Protein AF-A0AAV5F1Z7-F1 (afdb_monomer)

Foldseek 3Di:
DDPDVVVVVVVVVVVVVVVVVCVVPPPCDPVNVVVVVVPDDPPDPDDDDDDPPPPPPDPCVVVVPDDDPDPDPPDWDADPVRHTDPDDDDDDDPPPPPDDPDPVPPVPPPDD

Solvent-accessible surface area (backbone atoms only — not comparable to full-atom values): 7891 Å² total; per-residue (Å²): 141,82,89,42,77,64,58,56,50,51,52,52,54,51,52,50,54,54,52,51,52,55,63,73,56,58,72,74,53,77,70,67,57,57,63,58,60,73,71,57,74,83,90,68,97,71,77,96,67,90,73,80,83,68,60,87,80,38,70,55,66,75,69,62,55,84,73,80,76,73,95,57,91,86,71,83,50,62,51,99,88,69,49,74,48,94,60,82,74,79,78,75,70,79,75,74,63,94,63,78,82,60,82,81,69,64,80,72,81,77,81,128

Mean predicted aligned error: 21.72 Å

Radius of gyration: 36.58 Å; Cα contacts (8 Å, |Δi|>4): 17; chains: 1; bounding box: 33×80×100 Å

Organism: NCBI:txid191504

Structure (mmCIF, N/CA/C/O backbone):
data_AF-A0AAV5F1Z7-F1
#
_entry.id   AF-A0AAV5F1Z7-F1
#
loop_
_atom_site.group_PDB
_atom_site.id
_atom_site.type_symbol
_atom_site.label_atom_id
_atom_site.label_alt_id
_atom_site.label_comp_id
_atom_site.label_asym_id
_atom_site.label_entity_id
_atom_site.label_seq_id
_atom_site.pdbx_PDB_ins_code
_atom_site.Cartn_x
_atom_site.Cartn_y
_atom_site.Cartn_z
_atom_site.occupancy
_atom_site.B_iso_or_equiv
_atom_site.auth_seq_id
_atom_site.auth_comp_id
_atom_site.auth_asym_id
_atom_site.auth_atom_id
_atom_site.pdbx_PDB_model_num
ATOM 1 N N . MET A 1 1 ? -2.110 16.253 82.126 1.00 53.28 1 MET A N 1
ATOM 2 C CA . MET A 1 1 ? -1.347 15.914 80.905 1.00 53.28 1 MET A CA 1
ATOM 3 C C . MET A 1 1 ? -2.223 15.009 80.050 1.00 53.28 1 MET A C 1
ATOM 5 O O . MET A 1 1 ? -2.334 13.839 80.369 1.00 53.28 1 MET A O 1
ATOM 9 N N . GLY A 1 2 ? -2.963 15.535 79.073 1.00 58.69 2 GLY A N 1
ATOM 10 C CA . GLY A 1 2 ? -3.998 14.723 78.410 1.00 58.69 2 GLY A CA 1
ATOM 11 C C . GLY A 1 2 ? -4.581 15.320 77.136 1.00 58.69 2 GLY A C 1
ATOM 12 O O . GLY A 1 2 ? -5.719 15.028 76.793 1.00 58.69 2 GLY A O 1
ATOM 13 N N . ALA A 1 3 ? -3.820 16.166 76.445 1.00 56.00 3 ALA A N 1
ATOM 14 C CA . ALA A 1 3 ? -4.177 16.621 75.111 1.00 56.00 3 ALA A CA 1
ATOM 15 C C . ALA A 1 3 ? -3.289 15.893 74.101 1.00 56.00 3 ALA A C 1
ATOM 17 O O . ALA A 1 3 ? -2.071 15.970 74.188 1.00 56.00 3 ALA A O 1
ATOM 18 N N . SER A 1 4 ? -3.794 15.182 73.113 1.00 68.25 4 SER A N 1
ATOM 19 C CA . SER A 1 4 ? -5.048 14.455 72.972 1.00 68.25 4 SER A CA 1
ATOM 20 C C . SER A 1 4 ? -4.709 13.439 71.879 1.00 68.25 4 SER A C 1
ATOM 22 O O . SER A 1 4 ? -4.062 13.792 70.889 1.00 68.25 4 SER A O 1
ATOM 24 N N . LEU A 1 5 ? -5.093 12.172 72.035 1.00 77.19 5 LEU A N 1
ATOM 25 C CA . LEU A 1 5 ? -4.913 11.170 70.973 1.00 77.19 5 LEU A CA 1
ATOM 26 C C . LEU A 1 5 ? -5.472 11.691 69.630 1.00 77.19 5 LEU A C 1
ATOM 28 O O . LEU A 1 5 ? -4.911 11.447 68.567 1.00 77.19 5 LEU A O 1
ATOM 32 N N . LEU A 1 6 ? -6.523 12.508 69.710 1.00 79.56 6 LEU A N 1
ATOM 33 C CA . LEU A 1 6 ? -7.161 13.187 68.591 1.00 79.56 6 LEU A CA 1
ATOM 34 C C . LEU A 1 6 ? -6.243 14.197 67.878 1.00 79.56 6 LEU A C 1
ATOM 36 O O . LEU A 1 6 ? -6.226 14.211 66.651 1.00 79.56 6 LEU A O 1
ATOM 40 N N . GLN A 1 7 ? -5.432 14.991 68.589 1.00 82.81 7 GLN A N 1
ATOM 41 C CA . GLN A 1 7 ? -4.456 15.895 67.957 1.00 82.81 7 GLN A CA 1
ATOM 42 C C . GLN A 1 7 ? -3.343 15.135 67.242 1.00 82.81 7 GLN A C 1
ATOM 44 O O . GLN A 1 7 ? -2.943 15.528 66.147 1.00 82.81 7 GLN A O 1
ATOM 49 N N . ALA A 1 8 ? -2.876 14.028 67.821 1.00 86.56 8 ALA A N 1
ATOM 50 C CA . ALA A 1 8 ? -1.874 13.190 67.174 1.00 86.56 8 ALA A CA 1
ATOM 51 C C . ALA A 1 8 ? -2.418 12.568 65.874 1.00 86.56 8 ALA A C 1
ATOM 53 O O . ALA A 1 8 ? -1.740 12.582 64.843 1.00 86.56 8 ALA A O 1
ATOM 54 N N . VAL A 1 9 ? -3.667 12.088 65.894 1.00 91.56 9 VAL A N 1
ATOM 55 C CA . VAL A 1 9 ? -4.348 11.562 64.700 1.00 91.56 9 VAL A CA 1
ATOM 56 C C . VAL A 1 9 ? -4.571 12.663 63.659 1.00 91.56 9 VAL A C 1
ATOM 58 O O . VAL A 1 9 ? -4.287 12.449 62.480 1.00 91.56 9 VAL A O 1
ATOM 61 N N . ALA A 1 10 ? -5.006 13.857 64.069 1.00 91.44 10 ALA A N 1
ATOM 62 C CA . ALA A 1 10 ? -5.227 14.984 63.162 1.00 91.44 10 ALA A CA 1
ATOM 63 C C . ALA A 1 10 ? -3.936 15.430 62.450 1.00 91.44 10 ALA A C 1
ATOM 65 O O . ALA A 1 10 ? -3.953 15.699 61.243 1.00 91.44 10 ALA A O 1
ATOM 66 N N . GLU A 1 11 ? -2.801 15.447 63.153 1.00 93.00 11 GLU A N 1
ATOM 67 C CA . GLU A 1 11 ? -1.502 15.742 62.541 1.00 93.00 11 GLU A CA 1
ATOM 68 C C . GLU A 1 11 ? -1.059 14.652 61.562 1.00 93.00 11 GLU A C 1
ATOM 70 O O . GLU A 1 11 ? -0.580 14.954 60.464 1.00 93.00 11 GLU A O 1
ATOM 75 N N . LEU A 1 12 ? -1.262 13.377 61.904 1.00 93.44 12 LEU A N 1
ATOM 76 C CA . LEU A 1 12 ? -0.921 12.270 61.013 1.00 93.44 12 LEU A CA 1
ATOM 77 C C . LEU A 1 12 ? -1.734 12.327 59.711 1.00 93.44 12 LEU A C 1
ATOM 79 O O . LEU A 1 12 ? -1.155 12.262 58.622 1.00 93.44 12 LEU A O 1
ATOM 83 N N . VAL A 1 13 ? -3.051 12.531 59.809 1.00 93.94 13 VAL A N 1
ATOM 84 C CA . VAL A 1 13 ? -3.939 12.689 58.646 1.00 93.94 13 VAL A CA 1
ATOM 85 C C . VAL A 1 13 ? -3.518 13.895 57.804 1.00 93.94 13 VAL A C 1
ATOM 87 O O . VAL A 1 13 ? -3.382 13.780 56.585 1.00 93.94 13 VAL A O 1
ATOM 90 N N . SER A 1 14 ? -3.204 15.025 58.440 1.00 92.38 14 SER A N 1
ATOM 91 C CA . SER A 1 14 ? -2.744 16.232 57.743 1.00 92.38 14 SER A CA 1
ATOM 92 C C . SER A 1 14 ? -1.417 16.012 57.005 1.00 92.38 14 SER A C 1
ATOM 94 O O . SER A 1 14 ? -1.220 16.498 55.887 1.00 92.38 14 SER A O 1
ATOM 96 N N . ARG A 1 15 ? -0.481 15.252 57.588 1.00 91.00 15 ARG A N 1
ATOM 97 C CA . ARG A 1 15 ? 0.793 14.882 56.942 1.00 91.00 15 ARG A CA 1
ATOM 98 C C . ARG A 1 15 ? 0.579 13.966 55.736 1.00 91.00 15 ARG A C 1
ATOM 100 O O . ARG A 1 15 ? 1.179 14.221 54.690 1.00 91.00 15 ARG A O 1
ATOM 107 N N . LEU A 1 16 ? -0.303 12.973 55.845 1.00 91.50 16 LEU A N 1
ATOM 108 C CA . LEU A 1 16 ? -0.687 12.085 54.741 1.00 91.50 16 LEU A CA 1
ATOM 109 C C . LEU A 1 16 ? -1.351 12.853 53.593 1.00 91.50 16 LEU A C 1
ATOM 111 O O . LEU A 1 16 ? -0.950 12.698 52.441 1.00 91.50 16 LEU A O 1
ATOM 115 N N . GLN A 1 17 ? -2.294 13.749 53.894 1.00 89.12 17 GLN A N 1
ATOM 116 C CA . GLN A 1 17 ? -2.956 14.582 52.885 1.00 89.12 17 GLN A CA 1
ATOM 117 C C . GLN A 1 17 ? -1.966 15.498 52.151 1.00 89.12 17 GLN A C 1
ATOM 119 O O . GLN A 1 17 ? -2.013 15.615 50.924 1.00 89.12 17 GLN A O 1
ATOM 124 N N . ARG A 1 18 ? -1.022 16.117 52.875 1.00 85.12 18 ARG A N 1
ATOM 125 C CA . ARG A 1 18 ? 0.039 16.946 52.274 1.00 85.12 18 ARG A CA 1
ATOM 126 C C . ARG A 1 18 ? 0.971 16.125 51.380 1.00 85.12 18 ARG A C 1
ATOM 128 O O . ARG A 1 18 ? 1.302 16.577 50.285 1.00 85.12 18 ARG A O 1
ATOM 135 N N . ALA A 1 19 ? 1.365 14.924 51.804 1.00 83.50 19 ALA A N 1
ATOM 136 C CA . ALA A 1 19 ? 2.182 14.019 50.996 1.00 83.50 19 ALA A CA 1
ATOM 137 C C . ALA A 1 19 ? 1.442 13.562 49.725 1.00 83.50 19 ALA A C 1
ATOM 139 O O . ALA A 1 19 ? 1.983 13.680 48.626 1.00 83.50 19 ALA A O 1
ATOM 140 N N . ALA A 1 20 ? 0.176 13.156 49.847 1.00 82.75 20 ALA A N 1
ATOM 141 C CA . ALA A 1 20 ? -0.661 12.762 48.716 1.00 82.75 20 ALA A CA 1
ATOM 142 C C . ALA A 1 20 ? -0.834 13.902 47.700 1.00 82.75 20 ALA A C 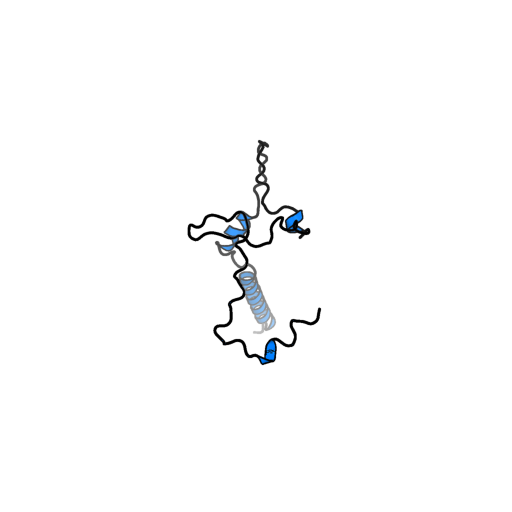1
ATOM 144 O O . ALA A 1 20 ? -0.739 13.686 46.494 1.00 82.75 20 ALA A O 1
ATOM 145 N N . LYS A 1 21 ? -0.995 15.146 48.166 1.00 76.75 21 LYS A N 1
ATOM 146 C CA . LYS A 1 21 ? -1.132 16.319 47.289 1.00 76.75 21 LYS A CA 1
ATOM 147 C C . LYS A 1 21 ? 0.150 16.637 46.507 1.00 76.75 21 LYS A C 1
ATOM 149 O O . LYS A 1 21 ? 0.060 17.126 45.383 1.00 76.75 21 LYS A O 1
ATOM 154 N N . ARG A 1 22 ? 1.331 16.321 47.057 1.00 71.69 22 ARG A N 1
ATOM 155 C CA . ARG A 1 22 ? 2.625 16.425 46.349 1.00 71.69 22 ARG A CA 1
ATOM 156 C C . ARG A 1 22 ? 2.781 15.354 45.267 1.00 71.69 22 ARG A C 1
ATOM 158 O O . ARG A 1 22 ? 3.372 15.641 44.235 1.00 71.69 22 ARG A O 1
ATOM 165 N N . MET A 1 23 ? 2.216 14.167 45.482 1.00 70.19 23 MET A N 1
ATOM 166 C CA . MET A 1 23 ? 2.199 13.083 44.491 1.00 70.19 23 MET A CA 1
ATOM 167 C C . MET A 1 23 ? 1.154 13.324 43.389 1.00 70.19 23 MET A C 1
ATOM 169 O O . MET A 1 23 ? 1.417 13.053 42.223 1.00 70.19 23 MET A O 1
ATOM 173 N N . ALA A 1 24 ? -0.012 13.880 43.738 1.00 64.94 24 ALA A N 1
ATOM 174 C CA . ALA A 1 24 ? -1.079 14.205 42.787 1.00 64.94 24 ALA A CA 1
ATOM 175 C C . ALA A 1 24 ? -0.727 15.406 41.898 1.00 64.94 24 ALA A C 1
ATOM 177 O O . ALA A 1 24 ? -1.047 15.428 40.711 1.00 64.94 24 ALA A O 1
ATOM 178 N N . LYS A 1 25 ? -0.011 16.395 42.447 1.00 62.16 25 LYS A N 1
ATOM 179 C CA . LYS A 1 25 ? 0.601 17.478 41.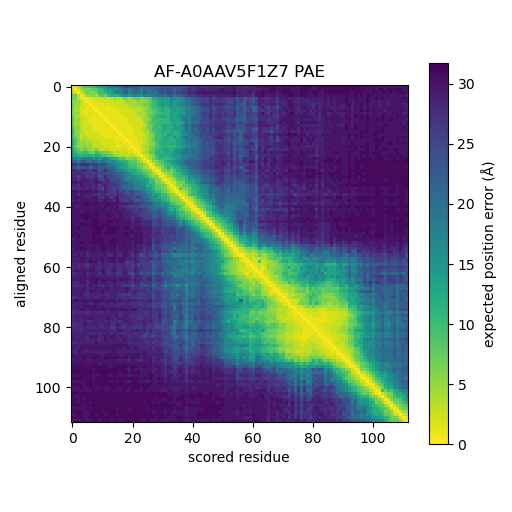673 1.00 62.16 25 LYS A CA 1
ATOM 180 C C . LYS A 1 25 ? 1.972 17.026 41.172 1.00 62.16 25 LYS A C 1
ATOM 182 O O . LYS A 1 25 ? 2.979 17.676 41.445 1.00 62.16 25 LYS A O 1
ATOM 187 N N . GLY A 1 26 ? 1.997 15.891 40.469 1.00 54.75 26 GLY A N 1
ATOM 188 C CA . GLY A 1 26 ? 3.148 15.470 39.688 1.00 54.75 26 GLY A CA 1
ATOM 189 C C . GLY A 1 26 ? 3.608 16.663 38.862 1.00 54.75 26 GLY A C 1
ATOM 190 O O . GLY A 1 26 ? 2.862 17.171 38.024 1.00 54.75 26 GLY A O 1
ATOM 191 N N . SER A 1 27 ? 4.798 17.172 39.180 1.00 55.81 27 SER A N 1
ATOM 192 C CA . SER A 1 27 ? 5.458 18.183 38.365 1.00 55.81 27 SER A CA 1
ATOM 193 C C . SER A 1 27 ? 5.438 17.651 36.936 1.00 55.81 27 SER A C 1
ATOM 195 O O . SER A 1 27 ? 5.902 16.522 36.735 1.00 55.81 27 SER A O 1
ATOM 197 N N . PRO A 1 28 ? 4.856 18.364 35.954 1.00 53.41 28 PRO A N 1
ATOM 198 C CA . PRO A 1 28 ? 4.953 17.907 34.587 1.00 53.41 28 PRO A CA 1
ATOM 199 C C . PRO A 1 28 ? 6.443 17.855 34.293 1.00 53.41 28 PRO A C 1
ATOM 201 O O . PRO A 1 28 ? 7.120 18.885 34.272 1.00 53.41 28 PRO A O 1
ATOM 204 N N . SER A 1 29 ? 6.965 16.639 34.117 1.00 50.69 29 SER A N 1
ATOM 205 C CA . SER A 1 29 ? 8.308 16.466 33.593 1.00 50.69 29 SER A CA 1
ATOM 206 C C . SER A 1 29 ? 8.393 17.362 32.367 1.00 50.69 29 SER A C 1
ATOM 2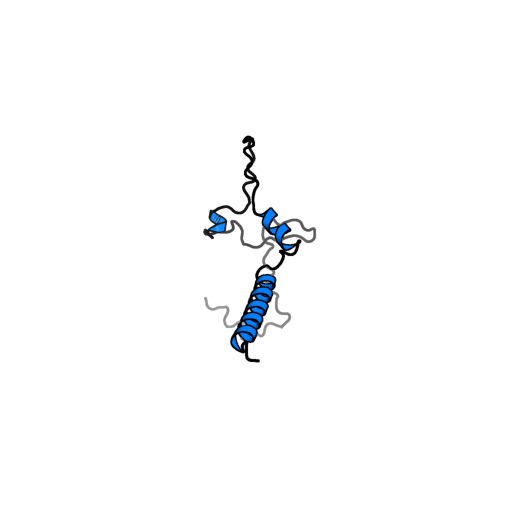08 O O . SER A 1 29 ? 7.474 17.366 31.538 1.00 50.69 29 SER A O 1
ATOM 210 N N . ARG A 1 30 ? 9.442 18.179 32.292 1.00 52.25 30 ARG A N 1
ATOM 211 C CA . ARG A 1 30 ? 9.642 19.198 31.252 1.00 52.25 30 ARG A CA 1
ATOM 212 C C . ARG A 1 30 ? 9.529 18.601 29.834 1.00 52.25 30 ARG A C 1
ATOM 214 O O . ARG A 1 30 ? 9.221 19.326 28.896 1.00 52.25 30 ARG A O 1
ATOM 221 N N . SER A 1 31 ? 9.668 17.277 29.699 1.00 53.75 31 SER A N 1
ATOM 222 C CA . SER A 1 31 ? 9.414 16.492 28.484 1.00 53.75 31 SER A CA 1
ATOM 223 C C . SER A 1 31 ? 7.926 16.282 28.140 1.00 53.75 31 SER A C 1
ATOM 225 O O . SER A 1 31 ? 7.558 16.293 26.969 1.00 53.75 31 SER A O 1
ATOM 227 N N . SER A 1 32 ? 7.033 16.164 29.126 1.00 53.09 32 SER A N 1
ATOM 228 C CA . SER A 1 32 ? 5.586 15.960 28.923 1.00 53.09 32 SER A CA 1
ATOM 229 C C . SER A 1 32 ? 4.815 17.236 28.553 1.00 53.09 32 SER A C 1
ATOM 231 O O . SER A 1 32 ? 3.694 17.160 28.054 1.00 53.09 32 SER A O 1
ATOM 233 N N . ALA A 1 33 ? 5.399 18.415 28.770 1.00 51.97 33 ALA A N 1
ATOM 234 C CA . ALA A 1 33 ? 4.839 19.677 28.287 1.00 51.97 33 ALA A CA 1
ATOM 235 C C . ALA A 1 33 ? 5.209 19.952 26.816 1.00 51.97 33 ALA A C 1
ATOM 237 O O . ALA A 1 33 ? 4.526 20.722 26.144 1.00 51.97 33 ALA A O 1
ATOM 238 N N . MET A 1 34 ? 6.266 19.308 26.304 1.00 51.22 34 MET A N 1
ATOM 239 C CA . MET A 1 34 ? 6.814 19.588 24.974 1.00 51.22 34 MET A CA 1
ATOM 240 C C . MET A 1 34 ? 5.962 18.989 23.845 1.00 51.22 34 MET A C 1
ATOM 242 O O . MET A 1 34 ? 5.746 19.653 22.837 1.00 51.22 34 MET A O 1
ATOM 246 N N . TRP A 1 35 ? 5.402 17.790 24.044 1.00 50.38 35 TRP A N 1
ATOM 247 C CA . TRP A 1 35 ? 4.530 17.127 23.060 1.00 50.38 35 TRP A CA 1
ATOM 248 C C . TRP A 1 35 ? 3.077 17.635 23.071 1.00 50.38 35 TRP A C 1
ATOM 250 O O . TRP A 1 35 ? 2.408 17.628 22.043 1.00 50.38 35 TRP A O 1
ATOM 260 N N . LYS A 1 36 ? 2.577 18.150 24.207 1.00 51.19 36 LYS A N 1
ATOM 261 C CA . LYS A 1 36 ? 1.229 18.754 24.271 1.00 51.19 36 LYS A CA 1
ATOM 262 C C . LYS A 1 36 ? 1.150 20.070 23.495 1.00 51.19 36 LYS A C 1
ATOM 264 O O . LYS A 1 36 ? 0.108 20.395 22.939 1.00 51.19 36 LYS A O 1
ATOM 269 N N . LYS A 1 37 ? 2.263 20.807 23.415 1.00 50.25 37 LYS A N 1
ATOM 270 C CA . LYS A 1 37 ? 2.346 22.072 22.672 1.00 50.25 37 LYS A CA 1
ATOM 271 C C . LYS A 1 37 ? 2.464 21.879 21.155 1.00 50.25 37 LYS A C 1
ATOM 273 O O . LYS A 1 37 ? 2.275 22.836 20.419 1.00 50.25 37 LYS A O 1
ATOM 278 N N . THR A 1 38 ? 2.728 20.659 20.689 1.00 51.78 38 THR A N 1
ATOM 279 C CA . THR A 1 38 ? 2.789 20.327 19.256 1.00 51.78 38 THR A CA 1
ATOM 280 C C . THR A 1 38 ? 1.417 19.985 18.660 1.00 51.78 38 THR A C 1
ATOM 282 O O . THR A 1 38 ? 1.283 19.984 17.445 1.00 51.78 38 THR A O 1
ATOM 285 N N . PHE A 1 39 ? 0.391 19.747 19.490 1.00 52.59 39 PHE A N 1
ATOM 286 C CA . PHE A 1 39 ? -0.982 19.460 19.038 1.00 52.59 39 PHE A CA 1
ATOM 287 C C . PHE A 1 39 ? -1.942 20.655 19.121 1.00 52.59 39 PHE A C 1
ATOM 289 O O . PHE A 1 39 ? -2.986 20.651 18.473 1.00 52.59 39 PHE A O 1
ATOM 296 N N . SER A 1 40 ? -1.608 21.697 19.885 1.00 50.09 40 SER A 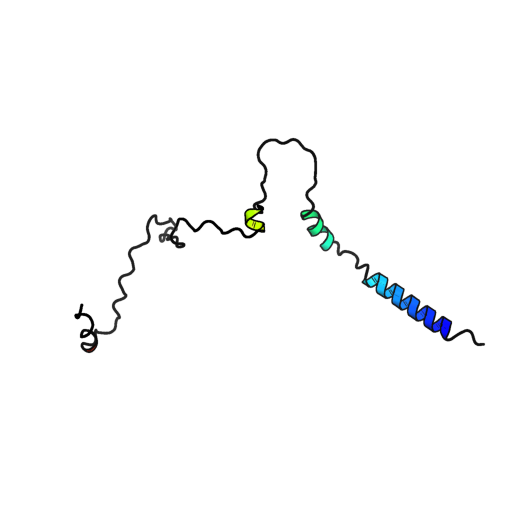N 1
ATOM 297 C CA . SER A 1 40 ? -2.365 22.951 19.857 1.00 50.09 40 SER A CA 1
ATOM 298 C C . SER A 1 40 ? -1.853 23.835 18.724 1.00 50.09 40 SER A C 1
ATOM 300 O O . SER A 1 40 ? -0.870 24.556 18.884 1.00 50.09 40 SER A O 1
ATOM 302 N N . MET A 1 41 ? -2.541 23.775 17.583 1.00 49.56 41 MET A N 1
ATOM 303 C CA . MET A 1 41 ? -2.389 24.727 16.481 1.00 49.56 41 MET A CA 1
ATOM 304 C C . MET A 1 41 ? -2.462 26.167 17.018 1.00 49.56 41 MET A C 1
ATOM 306 O O . MET A 1 41 ? -3.435 26.499 17.702 1.00 49.56 41 MET A O 1
ATOM 310 N N . PRO A 1 42 ? -1.496 27.053 16.714 1.00 47.22 42 PRO A N 1
ATOM 311 C CA . PRO A 1 42 ? -1.705 28.475 16.911 1.00 47.22 42 PRO A CA 1
ATOM 312 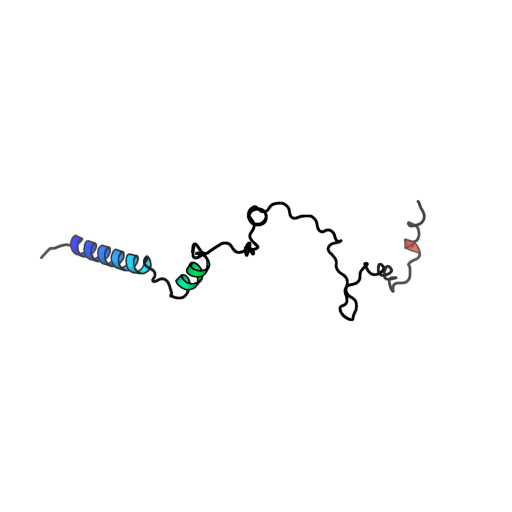C C . PRO A 1 42 ? -2.787 28.925 15.927 1.00 47.22 42 PRO A C 1
ATOM 314 O O . PRO A 1 42 ? -2.556 29.035 14.725 1.00 47.22 42 PRO A O 1
ATOM 317 N N . SER A 1 43 ? -3.989 29.186 16.436 1.00 48.78 43 SER A N 1
ATOM 318 C CA . SER A 1 43 ? -5.005 29.941 15.712 1.00 48.78 43 SER A CA 1
ATOM 319 C C . SER A 1 43 ? -4.512 31.384 15.568 1.00 48.78 43 SER A C 1
ATOM 321 O O . SER A 1 43 ? -4.801 32.234 16.410 1.00 48.78 43 SER A O 1
ATOM 323 N N . SER A 1 44 ? -3.712 31.655 14.539 1.00 46.47 44 SER A N 1
ATOM 324 C CA . SER A 1 44 ? -3.354 33.020 14.152 1.00 46.47 44 SER A CA 1
ATOM 325 C C . SER A 1 44 ? -4.175 33.431 12.926 1.00 46.47 44 SER A C 1
ATOM 327 O O . SER A 1 44 ? -4.210 32.679 11.946 1.00 46.47 44 SER A O 1
ATOM 329 N N . PRO A 1 45 ? -4.847 34.598 12.940 1.00 53.44 45 PRO A N 1
ATOM 330 C CA . PRO A 1 45 ? -5.599 35.091 11.798 1.00 53.44 45 PRO A CA 1
ATOM 331 C C . PRO A 1 45 ? -4.615 35.701 10.795 1.00 53.44 45 PRO A C 1
ATOM 333 O O . PRO A 1 45 ? -4.369 36.903 10.788 1.00 53.44 45 PRO A O 1
ATOM 336 N N . ALA A 1 46 ? -4.017 34.872 9.945 1.00 44.09 46 ALA A N 1
ATOM 337 C CA . ALA A 1 46 ? -3.106 35.344 8.910 1.00 44.09 46 ALA A CA 1
ATOM 338 C C . ALA A 1 46 ? -3.525 34.809 7.539 1.00 44.09 46 ALA A C 1
ATOM 340 O O . ALA A 1 46 ? -3.125 33.736 7.106 1.00 44.09 46 ALA A O 1
ATOM 341 N N . LYS A 1 47 ? -4.351 35.624 6.874 1.00 42.56 47 LYS A N 1
ATOM 342 C CA . LYS A 1 47 ? -4.377 35.856 5.424 1.00 42.56 47 LYS A CA 1
ATOM 343 C C . LYS A 1 47 ? -4.221 34.600 4.557 1.00 42.56 47 LYS A C 1
ATOM 345 O O . LYS A 1 47 ? -3.128 34.245 4.127 1.00 42.56 47 LYS A O 1
AT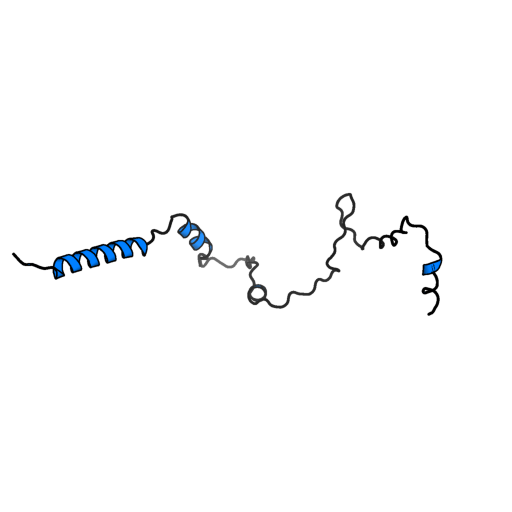OM 350 N N . ALA A 1 48 ? -5.370 34.023 4.208 1.00 44.34 48 ALA A N 1
ATOM 351 C CA . ALA A 1 48 ? -5.536 33.022 3.165 1.00 44.34 48 ALA A CA 1
ATOM 352 C C . ALA A 1 48 ? -4.826 33.432 1.859 1.00 44.34 48 ALA A C 1
ATOM 354 O O . ALA A 1 48 ? -5.356 34.187 1.043 1.00 44.34 48 ALA A O 1
ATOM 355 N N . ARG A 1 49 ? -3.625 32.901 1.627 1.00 46.00 49 ARG A N 1
ATOM 356 C CA . ARG A 1 49 ? -3.102 32.692 0.278 1.00 46.00 49 ARG A CA 1
ATOM 357 C C . ARG A 1 49 ? -2.986 31.189 0.082 1.00 46.00 49 ARG A C 1
ATOM 359 O O . ARG A 1 49 ? -2.289 30.507 0.818 1.00 46.00 49 ARG A O 1
ATOM 366 N N . ARG A 1 50 ? -3.799 30.736 -0.872 1.00 51.69 50 ARG A N 1
ATOM 367 C CA . ARG A 1 50 ? -3.942 29.401 -1.458 1.00 51.69 50 ARG A CA 1
ATOM 368 C C . ARG A 1 50 ? -2.780 28.448 -1.179 1.00 51.69 50 ARG A C 1
ATOM 370 O O . ARG A 1 50 ? -1.642 28.732 -1.530 1.00 51.69 50 ARG A O 1
ATOM 377 N N . GLY A 1 51 ? -3.145 27.285 -0.659 1.00 54.28 51 GLY A N 1
ATOM 378 C CA . GLY A 1 51 ? -2.233 26.200 -0.327 1.00 54.28 51 GLY A CA 1
ATOM 379 C C . GLY A 1 51 ? -2.476 25.757 1.101 1.00 54.28 51 GLY A C 1
ATOM 380 O O . GLY A 1 51 ? -1.571 25.807 1.920 1.00 54.28 51 GLY A O 1
ATOM 381 N N . ALA A 1 52 ? -3.726 25.406 1.419 1.00 53.03 52 ALA A N 1
ATOM 382 C CA . ALA A 1 52 ? -4.008 24.721 2.664 1.00 53.03 52 ALA A CA 1
ATOM 383 C C . ALA A 1 52 ? -3.144 23.455 2.677 1.00 53.03 52 ALA A C 1
ATOM 385 O O . ALA A 1 52 ? -3.370 22.546 1.876 1.00 53.03 52 ALA A O 1
ATOM 386 N N . GLU A 1 53 ? -2.160 23.412 3.574 1.00 58.31 53 GLU A N 1
ATOM 387 C CA . GLU A 1 53 ? -1.713 22.171 4.193 1.00 58.31 53 GLU A CA 1
ATOM 388 C C . GLU A 1 53 ? -2.958 21.540 4.829 1.00 58.31 53 GLU A C 1
ATOM 390 O O . GLU A 1 53 ? -3.267 21.705 6.007 1.00 58.31 53 GLU A O 1
ATOM 395 N N . VAL A 1 54 ? -3.765 20.880 4.003 1.00 64.31 54 VAL A N 1
ATOM 396 C CA . VAL A 1 54 ? -4.774 19.955 4.481 1.00 64.31 54 VAL A CA 1
ATOM 397 C C . VAL A 1 54 ? -3.955 18.818 5.052 1.00 64.31 54 VAL A C 1
ATOM 399 O O . VAL A 1 54 ? -3.428 17.996 4.301 1.00 64.31 54 VAL A O 1
ATOM 402 N N . GLY A 1 55 ? -3.790 18.825 6.375 1.00 65.44 55 GLY A N 1
ATOM 403 C CA . GLY A 1 55 ? -3.243 17.687 7.092 1.00 65.44 55 GLY A CA 1
ATOM 404 C C . GLY A 1 55 ? -3.888 16.417 6.544 1.00 65.44 55 GLY A C 1
ATOM 405 O O . GLY A 1 55 ? -5.096 16.379 6.305 1.00 65.44 55 GLY A O 1
ATOM 406 N N . LEU A 1 56 ? -3.065 15.399 6.290 1.00 68.81 56 LEU A N 1
ATOM 407 C CA . LEU A 1 56 ? -3.492 14.146 5.652 1.00 68.81 56 LEU A CA 1
ATOM 408 C C . LEU A 1 56 ? -4.703 13.517 6.353 1.00 68.81 56 LEU A C 1
ATOM 410 O O . LEU A 1 56 ? -5.488 12.819 5.725 1.00 68.81 56 LEU A O 1
ATOM 414 N N . TRP A 1 57 ? -4.872 13.819 7.638 1.00 71.56 57 TRP A N 1
ATOM 415 C CA . TRP A 1 57 ? -6.001 13.477 8.492 1.00 71.56 57 TRP A CA 1
ATOM 416 C C . TRP A 1 57 ? -7.282 14.213 8.080 1.00 71.56 57 TRP A C 1
ATOM 418 O O . TRP A 1 57 ? -7.736 15.148 8.739 1.00 71.56 57 TRP A O 1
ATOM 428 N N . ARG A 1 58 ? -7.872 13.780 6.966 1.00 78.88 58 ARG A N 1
ATOM 429 C CA . ARG A 1 58 ? -9.209 14.205 6.546 1.00 78.88 58 ARG A CA 1
ATOM 430 C C . ARG A 1 58 ? -10.285 13.466 7.343 1.00 78.88 58 ARG A C 1
ATOM 432 O O . ARG A 1 58 ? -10.037 12.385 7.881 1.00 78.88 58 ARG A O 1
ATOM 439 N N . LYS A 1 59 ? -11.487 14.046 7.410 1.00 79.38 59 LYS A N 1
ATOM 440 C CA . LYS A 1 59 ? -12.633 13.483 8.141 1.00 79.38 59 LYS A CA 1
ATOM 441 C C . LYS A 1 59 ? -12.940 12.059 7.678 1.00 79.38 59 LYS A C 1
ATOM 443 O O . LYS A 1 59 ? -13.191 11.203 8.509 1.00 79.38 59 LYS A O 1
ATOM 448 N N . GLU A 1 60 ? -12.847 11.798 6.384 1.00 78.25 60 GLU A N 1
ATOM 449 C CA . GLU A 1 60 ? -13.121 10.502 5.762 1.00 78.25 60 GLU A CA 1
ATOM 450 C C . GLU A 1 60 ? -12.153 9.419 6.276 1.00 78.25 60 GLU A C 1
ATOM 452 O O . GLU A 1 60 ? -12.570 8.308 6.597 1.00 78.25 60 GLU A O 1
ATOM 457 N N . ILE A 1 61 ? -10.870 9.768 6.455 1.00 79.44 61 ILE A N 1
ATOM 458 C CA . ILE A 1 61 ? -9.851 8.873 7.032 1.00 79.44 61 ILE A CA 1
ATOM 459 C C . ILE A 1 61 ? -10.104 8.660 8.525 1.00 79.44 61 ILE A C 1
ATOM 461 O O . ILE A 1 61 ? -10.046 7.534 9.012 1.00 79.44 61 ILE A O 1
ATOM 465 N N . LEU A 1 62 ? -10.402 9.735 9.259 1.00 79.69 62 LEU A N 1
ATOM 466 C CA . LEU A 1 62 ? -10.658 9.676 10.702 1.00 79.69 62 LEU A CA 1
ATOM 467 C C . LEU A 1 62 ? -11.922 8.879 11.044 1.00 79.69 62 LEU A C 1
ATOM 469 O O . LEU A 1 62 ? -11.952 8.182 12.054 1.00 79.69 62 LEU A O 1
ATOM 473 N N . MET A 1 63 ? -12.949 8.967 10.202 1.00 83.88 63 MET A N 1
ATOM 474 C CA . MET A 1 63 ? -14.203 8.230 10.349 1.00 83.88 63 MET A CA 1
ATOM 475 C C . MET A 1 63 ? -14.120 6.800 9.797 1.00 83.88 63 MET A C 1
ATOM 477 O O . MET A 1 63 ? -15.102 6.066 9.892 1.00 83.88 63 MET A O 1
ATOM 481 N N . GLY A 1 64 ? -12.971 6.398 9.239 1.00 84.56 64 GLY A N 1
ATOM 482 C CA . GLY A 1 64 ? -12.771 5.059 8.690 1.00 84.56 64 GLY A CA 1
ATOM 483 C C . GLY A 1 64 ? -13.713 4.748 7.530 1.00 84.56 64 GLY A C 1
ATOM 484 O O . GLY A 1 64 ? -14.190 3.618 7.413 1.00 84.56 64 GLY A O 1
ATOM 485 N N . GLU A 1 65 ? -14.024 5.741 6.691 1.00 84.88 65 GLU A N 1
ATOM 486 C CA . GLU A 1 65 ? -14.776 5.488 5.465 1.00 84.88 65 GLU A CA 1
ATOM 487 C C . GLU A 1 65 ? -14.043 4.452 4.600 1.00 84.88 65 GLU A C 1
ATOM 489 O O . GLU A 1 65 ? -12.817 4.317 4.651 1.00 84.88 65 GLU A O 1
ATOM 494 N N . ARG A 1 66 ? -14.799 3.676 3.811 1.00 80.69 66 ARG A N 1
ATOM 495 C CA . ARG A 1 66 ? -14.212 2.607 2.992 1.00 80.69 66 ARG A CA 1
ATOM 496 C C . ARG A 1 66 ? -13.189 3.205 2.032 1.00 80.69 66 ARG A C 1
ATOM 498 O O . ARG A 1 66 ? -13.542 4.023 1.185 1.00 80.69 66 ARG A O 1
ATOM 505 N N . CYS A 1 67 ? -11.948 2.740 2.133 1.00 78.25 67 CYS A N 1
ATOM 506 C CA . CYS A 1 67 ? -10.914 3.063 1.163 1.00 78.25 67 CYS A CA 1
ATOM 507 C C . CYS A 1 67 ? -11.382 2.692 -0.247 1.00 78.25 67 CYS A C 1
ATOM 509 O O . CYS A 1 67 ? -12.051 1.672 -0.443 1.00 78.25 67 CYS A O 1
ATOM 511 N N . GLN A 1 68 ? -10.994 3.503 -1.232 1.00 80.81 68 GLN A N 1
ATOM 512 C CA . GLN A 1 68 ? -11.163 3.123 -2.627 1.00 80.81 68 GLN A CA 1
ATOM 513 C C . GLN A 1 68 ? -10.407 1.803 -2.863 1.00 80.81 68 GLN A C 1
ATOM 515 O O . GLN A 1 68 ? -9.240 1.702 -2.467 1.00 80.81 68 GLN A O 1
ATOM 520 N N . PRO A 1 69 ? -11.047 0.788 -3.470 1.00 84.56 69 PRO A N 1
ATOM 521 C CA . PRO A 1 69 ? -10.344 -0.414 -3.892 1.00 84.56 69 PRO A CA 1
ATOM 522 C C . PRO A 1 69 ? -9.154 -0.046 -4.779 1.00 84.56 69 PRO A C 1
ATOM 524 O O . PRO A 1 69 ? -9.252 0.876 -5.590 1.00 84.56 69 PRO A O 1
ATOM 527 N N . LEU A 1 70 ? -8.038 -0.759 -4.619 1.00 81.94 70 LEU A N 1
ATOM 528 C CA . LEU A 1 70 ? -6.858 -0.539 -5.450 1.00 81.94 70 LEU A CA 1
ATOM 529 C C . LEU A 1 70 ? -7.222 -0.747 -6.926 1.00 81.94 70 LEU A C 1
ATOM 531 O O . LEU A 1 70 ? -7.903 -1.708 -7.279 1.00 81.94 70 LEU A O 1
ATOM 535 N N . ASP A 1 71 ? -6.743 0.150 -7.782 1.00 84.12 71 ASP A N 1
ATOM 536 C CA . ASP A 1 71 ? -6.885 0.080 -9.240 1.00 84.12 71 ASP A CA 1
ATOM 537 C C . ASP A 1 71 ? -5.875 -0.886 -9.886 1.00 84.12 71 ASP A C 1
ATOM 539 O O . ASP A 1 71 ? -5.871 -1.081 -11.101 1.00 84.12 71 ASP A O 1
ATOM 543 N N . PHE A 1 72 ? -5.029 -1.521 -9.073 1.00 82.44 72 PHE A N 1
ATOM 544 C CA . PHE A 1 72 ? -4.049 -2.513 -9.492 1.00 82.44 72 PHE A CA 1
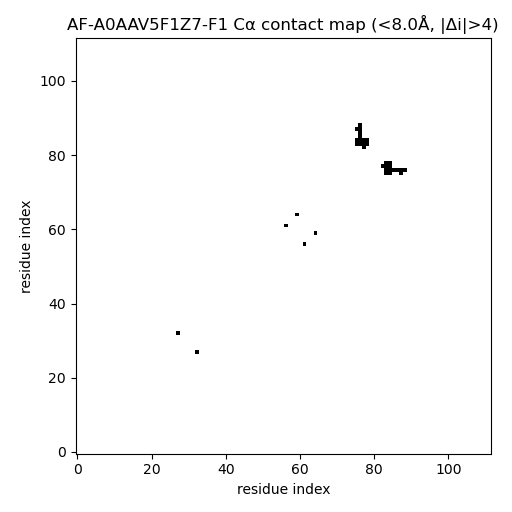ATOM 545 C C . PHE A 1 72 ? -4.141 -3.784 -8.641 1.00 82.44 72 PHE A C 1
ATOM 547 O O . PHE A 1 72 ? -4.717 -3.795 -7.556 1.00 82.44 72 PHE A O 1
ATOM 554 N N . SER A 1 73 ? -3.521 -4.866 -9.116 1.00 79.44 73 SER A N 1
ATOM 555 C CA . SER A 1 73 ? -3.594 -6.226 -8.553 1.00 79.44 73 SER A CA 1
ATOM 556 C C . SER A 1 73 ? -3.030 -6.402 -7.131 1.00 79.44 73 SER A C 1
ATOM 558 O O . SER A 1 73 ? -2.904 -7.530 -6.660 1.00 79.44 73 SER A O 1
ATOM 560 N N . GLY A 1 74 ? -2.625 -5.322 -6.458 1.00 86.81 74 GLY A N 1
ATOM 561 C CA . GLY A 1 74 ? -1.939 -5.358 -5.166 1.00 86.81 74 GLY A CA 1
ATOM 562 C C . GLY A 1 74 ? -0.482 -5.831 -5.237 1.00 86.81 74 GLY A C 1
ATOM 563 O O . GLY A 1 74 ? 0.194 -5.852 -4.213 1.00 86.81 74 GLY A O 1
ATOM 564 N N . VAL A 1 75 ? 0.025 -6.174 -6.428 1.00 88.00 75 VAL A N 1
ATOM 565 C CA . VAL A 1 75 ? 1.401 -6.647 -6.641 1.00 88.00 75 VAL A CA 1
ATOM 566 C C . VAL A 1 75 ? 2.094 -5.769 -7.678 1.00 88.00 75 VAL A C 1
ATOM 568 O O . VAL A 1 75 ? 1.567 -5.540 -8.766 1.00 88.00 75 VAL A O 1
ATOM 571 N N . ILE A 1 76 ? 3.293 -5.288 -7.347 1.00 91.00 76 ILE A N 1
ATOM 572 C CA . ILE A 1 76 ? 4.139 -4.493 -8.242 1.00 91.00 76 ILE A CA 1
ATOM 573 C C . ILE A 1 76 ? 5.426 -5.274 -8.487 1.00 91.00 76 ILE A C 1
ATOM 575 O O . ILE A 1 76 ? 6.127 -5.631 -7.543 1.00 91.00 76 ILE A O 1
ATOM 579 N N . TYR A 1 77 ? 5.727 -5.540 -9.755 1.00 92.00 77 TYR A N 1
ATOM 580 C CA . TYR A 1 77 ? 6.919 -6.281 -10.152 1.00 92.00 77 TYR A CA 1
ATOM 581 C C . TYR A 1 77 ? 8.036 -5.326 -10.564 1.00 92.00 77 TYR A C 1
ATOM 583 O O . TYR A 1 77 ? 7.780 -4.306 -11.206 1.00 92.00 77 TYR A O 1
ATOM 591 N N . TYR A 1 78 ? 9.267 -5.691 -10.224 1.00 95.69 78 TYR A N 1
ATOM 592 C CA . TYR A 1 78 ? 10.482 -4.977 -10.596 1.00 95.69 78 TYR A CA 1
ATOM 593 C C . TYR A 1 78 ? 11.447 -5.938 -11.290 1.00 95.69 78 TYR A C 1
ATOM 595 O O . TYR A 1 78 ? 11.448 -7.135 -10.986 1.00 95.69 78 TYR A O 1
ATOM 603 N N . ASP A 1 79 ? 12.234 -5.426 -12.233 1.00 94.12 79 ASP A N 1
ATOM 604 C CA . ASP A 1 79 ? 13.361 -6.160 -12.808 1.00 94.12 79 ASP A CA 1
ATOM 605 C C . ASP A 1 79 ? 14.586 -6.147 -11.874 1.00 94.12 79 ASP A C 1
ATOM 607 O O . ASP A 1 79 ? 14.561 -5.573 -10.781 1.00 94.12 79 ASP A O 1
ATOM 611 N N . ALA A 1 80 ? 15.662 -6.821 -12.291 1.00 94.94 80 ALA A N 1
ATOM 612 C CA . ALA A 1 80 ? 16.902 -6.900 -11.520 1.00 94.94 80 ALA A CA 1
ATOM 613 C C . ALA A 1 80 ? 17.603 -5.536 -11.379 1.00 94.94 80 ALA A C 1
ATOM 615 O O . ALA A 1 80 ? 18.371 -5.331 -10.442 1.00 94.94 80 ALA A O 1
ATOM 616 N N . GLU A 1 81 ? 17.303 -4.595 -12.273 1.00 96.12 81 GLU A N 1
ATOM 617 C CA . GLU A 1 81 ? 17.814 -3.227 -12.256 1.00 96.12 81 GLU A CA 1
ATOM 618 C C . GLU A 1 81 ? 16.939 -2.282 -11.410 1.00 96.12 81 GLU A C 1
ATOM 620 O O . GLU A 1 81 ? 17.251 -1.098 -11.279 1.00 96.12 81 GLU A O 1
ATOM 625 N N . GLY A 1 82 ? 15.846 -2.782 -10.822 1.00 95.50 82 GLY A N 1
ATOM 626 C CA . GLY A 1 82 ? 14.928 -2.005 -9.992 1.00 95.50 82 GLY A CA 1
ATOM 627 C C . GLY A 1 82 ? 13.929 -1.149 -10.777 1.00 95.50 82 GLY A C 1
ATOM 628 O O . GLY A 1 82 ? 13.289 -0.268 -10.199 1.00 95.50 82 GLY A O 1
ATOM 629 N N . ARG A 1 83 ? 13.745 -1.384 -12.080 1.00 95.88 83 ARG A N 1
ATOM 630 C CA . ARG A 1 83 ? 12.707 -0.728 -12.887 1.00 95.88 83 ARG A CA 1
ATOM 631 C C . ARG A 1 83 ? 11.387 -1.473 -12.738 1.00 95.88 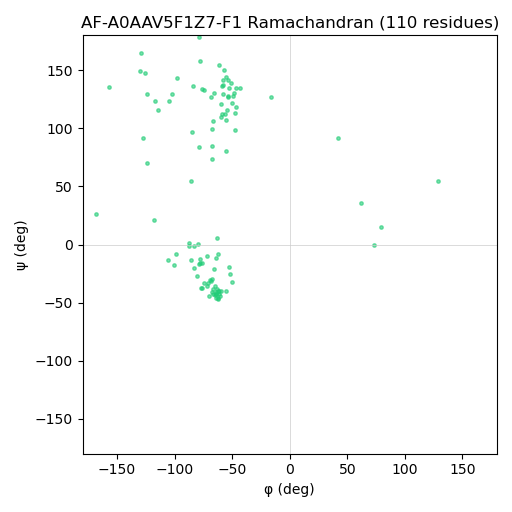83 ARG A C 1
ATOM 633 O O . ARG A 1 83 ? 11.330 -2.701 -12.780 1.00 95.88 83 ARG A O 1
ATOM 640 N N . ARG A 1 84 ? 10.297 -0.719 -12.574 1.00 92.81 84 ARG A N 1
ATOM 641 C CA . ARG A 1 84 ? 8.944 -1.277 -12.458 1.00 92.81 84 ARG A CA 1
ATOM 642 C C . ARG A 1 84 ? 8.507 -1.885 -13.792 1.00 92.81 84 ARG A C 1
ATOM 644 O O . ARG A 1 84 ? 8.496 -1.201 -14.812 1.00 92.81 84 ARG A O 1
ATOM 651 N N . LEU A 1 85 ? 8.071 -3.140 -13.760 1.00 91.94 85 LEU A N 1
ATOM 652 C CA . LEU A 1 85 ? 7.476 -3.813 -14.908 1.00 91.94 85 LEU A CA 1
ATOM 653 C C . LEU A 1 85 ? 6.039 -3.325 -15.116 1.00 91.94 85 LEU A C 1
ATOM 655 O O . LEU A 1 85 ? 5.249 -3.242 -14.172 1.00 91.94 85 LEU A O 1
ATOM 659 N N . ALA A 1 86 ? 5.693 -3.015 -16.368 1.00 90.25 86 ALA A N 1
ATOM 660 C CA . ALA A 1 86 ? 4.346 -2.578 -16.729 1.00 90.25 86 ALA A CA 1
ATOM 661 C C . ALA A 1 86 ? 3.318 -3.705 -16.580 1.00 90.25 86 ALA A C 1
ATOM 663 O O . ALA A 1 86 ? 2.144 -3.443 -16.323 1.00 90.25 86 ALA A O 1
ATOM 664 N N . HIS A 1 87 ? 3.735 -4.951 -16.803 1.00 87.62 87 HIS A N 1
ATOM 665 C CA . HIS A 1 87 ? 2.881 -6.135 -16.798 1.00 87.62 87 HIS A CA 1
ATOM 666 C C . HIS A 1 87 ? 3.516 -7.201 -15.897 1.00 87.62 87 HIS A C 1
ATOM 668 O O . HIS A 1 87 ? 4.746 -7.234 -15.770 1.00 87.62 87 HIS A O 1
ATOM 674 N N . PRO A 1 88 ? 2.709 -8.061 -15.254 1.00 87.19 88 PRO A N 1
ATOM 675 C CA . PRO A 1 88 ? 3.237 -9.174 -14.481 1.00 87.19 88 PRO A CA 1
ATOM 676 C C . PRO A 1 88 ? 4.110 -10.076 -15.368 1.00 87.19 88 PRO A C 1
ATOM 678 O O . PRO A 1 88 ? 3.770 -10.297 -16.535 1.00 87.19 88 PRO A O 1
ATOM 681 N N . PRO A 1 89 ? 5.228 -10.608 -14.840 1.00 85.75 89 PRO A N 1
ATOM 682 C CA . PRO A 1 89 ? 6.029 -11.571 -15.573 1.00 85.75 89 PRO A CA 1
ATOM 683 C C . PRO A 1 89 ? 5.192 -12.823 -15.870 1.00 85.75 89 PRO A C 1
ATOM 685 O O . PRO A 1 89 ? 4.255 -13.128 -15.121 1.00 85.75 89 PRO A O 1
ATOM 688 N N . PRO A 1 90 ? 5.534 -13.573 -16.933 1.00 84.94 90 PRO A N 1
ATOM 689 C CA . PRO A 1 90 ? 4.864 -14.825 -17.239 1.00 84.94 90 PRO A CA 1
ATOM 690 C C . PRO A 1 90 ? 4.827 -15.723 -15.998 1.00 84.94 90 PRO A C 1
ATOM 692 O O . PRO A 1 90 ? 5.828 -15.787 -15.268 1.00 84.94 90 PRO A O 1
ATOM 695 N N . PRO A 1 91 ? 3.703 -16.416 -15.736 1.00 82.25 91 PRO A N 1
ATOM 696 C CA . PRO A 1 91 ? 3.643 -17.366 -14.642 1.00 82.25 91 PRO A CA 1
ATOM 697 C C . PRO A 1 91 ? 4.794 -18.349 -14.814 1.00 82.25 91 PRO A C 1
ATOM 699 O O . PRO A 1 91 ? 4.995 -18.909 -15.896 1.00 82.25 91 PRO A O 1
ATOM 702 N N . ARG A 1 92 ? 5.584 -18.521 -13.749 1.00 78.12 92 ARG A N 1
ATOM 703 C CA . ARG A 1 92 ? 6.649 -19.520 -13.752 1.00 78.12 92 ARG A CA 1
ATOM 704 C C . ARG A 1 92 ? 6.002 -20.842 -14.129 1.00 78.12 92 ARG A C 1
ATOM 706 O O . ARG A 1 92 ? 5.000 -21.223 -13.522 1.00 78.12 92 ARG A O 1
ATOM 713 N N . SER A 1 93 ? 6.551 -21.503 -15.148 1.00 77.00 93 SER A N 1
ATOM 714 C CA . SER A 1 93 ? 6.104 -22.839 -15.529 1.00 77.00 93 SER A CA 1
ATOM 715 C C . SER A 1 93 ? 6.000 -23.679 -14.258 1.00 77.00 93 SER A C 1
ATOM 717 O O . SER A 1 93 ? 6.941 -23.599 -13.453 1.00 77.00 93 SER A O 1
ATOM 719 N N . PRO A 1 94 ? 4.909 -24.448 -14.054 1.00 78.06 94 PRO A N 1
ATOM 720 C CA . PRO A 1 94 ? 4.810 -25.358 -12.924 1.00 78.06 94 PRO A CA 1
ATOM 721 C C . PRO A 1 94 ? 6.119 -26.119 -12.869 1.00 78.06 94 PRO A C 1
ATOM 723 O O . PRO A 1 94 ? 6.519 -26.714 -13.872 1.00 78.06 94 PRO A O 1
ATOM 726 N N . MET A 1 95 ? 6.844 -25.968 -11.764 1.00 66.44 95 MET A N 1
ATOM 727 C CA . MET A 1 95 ? 8.164 -26.551 -11.618 1.00 66.44 95 MET A CA 1
ATOM 728 C C . MET A 1 95 ? 7.972 -28.043 -11.880 1.00 66.44 95 MET A C 1
ATOM 730 O O . MET A 1 95 ? 7.303 -28.711 -11.090 1.00 66.44 95 MET A O 1
ATOM 734 N N . ARG A 1 96 ? 8.432 -28.544 -13.042 1.00 66.38 96 ARG A N 1
ATOM 735 C CA . ARG A 1 96 ? 8.389 -29.981 -13.329 1.00 66.38 96 ARG A CA 1
ATOM 736 C C . ARG A 1 96 ? 9.110 -30.596 -12.150 1.00 66.38 96 ARG A C 1
ATOM 738 O O . ARG A 1 96 ? 10.272 -30.264 -11.917 1.00 66.38 96 ARG A O 1
ATOM 745 N N . SER A 1 97 ? 8.396 -31.384 -11.351 1.00 66.88 97 SER A N 1
ATOM 746 C CA . SER A 1 97 ? 9.017 -32.025 -10.206 1.00 66.88 97 SER A CA 1
ATOM 747 C C . SER A 1 97 ? 10.260 -32.754 -10.719 1.00 66.88 97 SER A C 1
ATOM 749 O O . SER A 1 97 ? 10.153 -33.441 -11.737 1.00 66.88 97 SER A O 1
ATOM 751 N N . PRO A 1 98 ? 11.415 -32.657 -10.044 1.00 65.38 98 PRO A N 1
ATOM 752 C CA . PRO A 1 98 ? 12.585 -33.462 -10.400 1.00 65.38 98 PRO A CA 1
ATOM 753 C C . PRO A 1 98 ? 12.318 -34.969 -10.232 1.00 65.38 98 PRO A C 1
ATOM 755 O O . PRO A 1 98 ? 13.130 -35.799 -10.625 1.00 65.38 98 PRO A O 1
ATOM 758 N N . LEU A 1 99 ? 11.170 -35.326 -9.651 1.00 67.12 99 LEU A N 1
ATOM 759 C CA . LEU A 1 99 ? 10.692 -36.689 -9.527 1.00 67.12 99 LEU A CA 1
ATOM 760 C C . LEU A 1 99 ? 10.184 -37.207 -10.886 1.00 67.12 99 LEU A C 1
ATOM 762 O O . LEU A 1 99 ? 9.400 -36.513 -11.544 1.00 67.12 99 LEU A O 1
ATOM 766 N N . PRO A 1 100 ? 10.580 -38.423 -11.302 1.00 64.75 100 PRO A N 1
ATOM 767 C CA . PRO A 1 100 ? 10.030 -39.059 -12.491 1.00 64.75 100 PRO A CA 1
ATOM 768 C C . PRO A 1 100 ? 8.511 -39.206 -12.348 1.00 64.75 100 PRO A C 1
ATOM 770 O O . PRO A 1 100 ? 8.004 -39.575 -11.286 1.00 64.75 100 PRO A O 1
ATOM 773 N N . ALA A 1 101 ? 7.776 -38.917 -13.424 1.00 64.31 101 ALA A N 1
ATOM 774 C CA . ALA A 1 101 ? 6.331 -39.092 -13.455 1.00 64.31 101 ALA A CA 1
ATOM 775 C C . ALA A 1 101 ? 6.000 -40.568 -13.192 1.00 64.31 101 ALA A C 1
ATOM 777 O O . ALA A 1 101 ? 6.280 -41.432 -14.023 1.00 64.31 101 ALA A O 1
ATOM 778 N N . SER A 1 102 ? 5.422 -40.873 -12.027 1.00 62.00 102 SER A N 1
ATOM 779 C CA . SER A 1 102 ? 4.942 -42.228 -11.774 1.00 62.00 102 SER A CA 1
ATOM 780 C C . SER A 1 102 ? 3.776 -42.512 -12.738 1.00 62.00 102 SER A C 1
ATOM 782 O O . SER A 1 102 ? 2.841 -41.703 -12.809 1.00 62.00 102 SER A O 1
ATOM 784 N N . PRO A 1 103 ? 3.768 -43.645 -13.460 1.00 61.06 103 PRO A N 1
ATOM 785 C CA . PRO A 1 103 ? 2.709 -43.963 -14.421 1.00 61.06 103 PRO A CA 1
ATOM 786 C C . PRO A 1 103 ? 1.325 -44.135 -13.772 1.00 61.06 103 PRO A C 1
ATOM 788 O O . PRO A 1 103 ? 0.316 -44.150 -14.468 1.00 61.06 103 PRO A O 1
ATOM 791 N N . ARG A 1 104 ? 1.240 -44.219 -12.435 1.00 59.56 104 ARG A N 1
ATOM 792 C CA . ARG A 1 104 ? -0.029 -44.374 -11.711 1.00 59.56 104 ARG A CA 1
ATOM 793 C C . ARG A 1 104 ? -0.866 -43.096 -11.595 1.00 59.56 104 ARG A C 1
ATOM 795 O O . ARG A 1 104 ? -2.047 -43.204 -11.293 1.00 59.56 104 ARG A O 1
ATOM 802 N N . LEU A 1 105 ? -0.304 -41.909 -11.842 1.00 56.03 105 LEU A N 1
ATOM 803 C CA . LEU A 1 105 ? -1.026 -40.635 -11.663 1.00 56.03 105 LEU A CA 1
ATOM 804 C C . LEU A 1 105 ? -1.610 -40.044 -12.960 1.00 56.03 105 LEU A C 1
ATOM 806 O O . LEU A 1 105 ? -2.393 -39.102 -12.898 1.00 56.03 105 LEU A O 1
ATOM 810 N N . VAL A 1 106 ? -1.290 -40.604 -14.132 1.00 55.38 106 VAL A N 1
ATOM 811 C CA . VAL A 1 106 ? -1.777 -40.098 -15.435 1.00 55.38 106 VAL A CA 1
ATOM 812 C C . VAL A 1 106 ? -3.234 -40.509 -15.720 1.00 55.38 106 VAL A C 1
ATOM 814 O O . VAL A 1 106 ? -3.905 -39.894 -16.542 1.00 55.38 106 VAL A 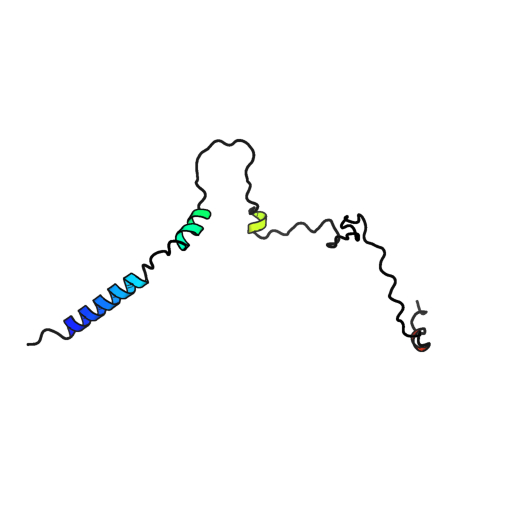O 1
ATOM 817 N N . ALA A 1 107 ? -3.778 -41.493 -14.996 1.00 54.22 107 ALA A N 1
ATOM 818 C CA . ALA A 1 107 ? -5.101 -42.063 -15.271 1.00 54.22 107 ALA A CA 1
ATOM 819 C C . ALA A 1 107 ? -6.304 -41.152 -14.934 1.00 54.22 107 ALA A C 1
ATOM 821 O O . ALA A 1 107 ? -7.427 -41.482 -15.306 1.00 54.22 107 ALA A O 1
ATOM 822 N N . VAL A 1 108 ? -6.105 -40.017 -14.251 1.00 56.56 108 VAL A N 1
ATOM 823 C CA . VAL A 1 108 ? -7.211 -39.136 -13.809 1.00 56.56 108 VAL A CA 1
ATOM 824 C C . VAL A 1 108 ? -7.323 -37.850 -14.644 1.00 56.56 108 VAL A C 1
ATOM 826 O O . VAL A 1 108 ? -8.353 -37.188 -14.613 1.00 56.56 108 VAL A O 1
ATOM 829 N N . ALA A 1 109 ? -6.317 -37.511 -15.456 1.00 59.03 109 ALA A N 1
ATOM 830 C CA . ALA A 1 109 ? -6.281 -36.238 -16.189 1.00 59.03 109 ALA A CA 1
ATOM 831 C C . ALA A 1 109 ? -6.985 -36.255 -17.566 1.00 59.03 109 ALA A C 1
ATOM 833 O O . ALA A 1 109 ? -6.964 -35.248 -18.263 1.00 59.03 109 ALA A O 1
ATOM 834 N N . GLY A 1 110 ? -7.587 -37.380 -17.974 1.00 50.03 110 GLY A N 1
ATOM 835 C CA . GLY A 1 110 ? -8.155 -37.576 -19.319 1.00 50.03 110 GLY A CA 1
ATOM 836 C C . GLY A 1 110 ? -9.663 -37.837 -19.374 1.00 50.03 110 GLY A C 1
ATOM 837 O O . GLY A 1 110 ? -10.130 -38.434 -20.338 1.00 50.03 110 GLY A O 1
ATOM 838 N N . ARG A 1 111 ? -10.429 -37.467 -18.341 1.00 49.78 111 ARG A N 1
ATOM 839 C CA . ARG A 1 111 ? -11.899 -37.580 -18.346 1.00 49.78 111 ARG A CA 1
ATOM 840 C C . ARG A 1 111 ? -12.563 -36.236 -18.058 1.00 49.78 111 ARG A C 1
ATOM 842 O O . ARG A 1 111 ? -13.135 -36.082 -16.989 1.00 49.78 111 ARG A O 1
ATOM 849 N N . TYR A 1 112 ? -12.475 -35.309 -19.006 1.00 43.16 112 TYR A N 1
ATOM 850 C CA . TYR A 1 112 ? -13.480 -34.273 -19.274 1.00 43.16 112 TYR A CA 1
ATOM 851 C C . TYR A 1 112 ? -13.428 -33.932 -20.759 1.00 43.16 112 TYR A C 1
ATOM 853 O O . TYR A 1 112 ? -12.294 -33.800 -21.274 1.00 43.16 112 TYR A O 1
#

Secondary structure (DSSP, 8-state):
----HHHHHHHHHHHHHHHHHHHHS----TTHHHHHTTTS---------S-----S--HHHHTTPPPPPPSS-S---B-TTSPBPSSPPPPPPP---SS---TTSGGGTT--

Sequence (112 aa):
MGASLLQAVAELVSRLQRAAKRMAKGSPSRSSAMWKKTFSMPSSPAKARRGAEVGLWRKEILMGERCQPLDFSGVIYYDAEGRRLAHPPPPRSPMRSPLPASPRLVAVAGRY

pLDDT: mean 70.67, std 16.4, range [42.56, 96.12]